Protei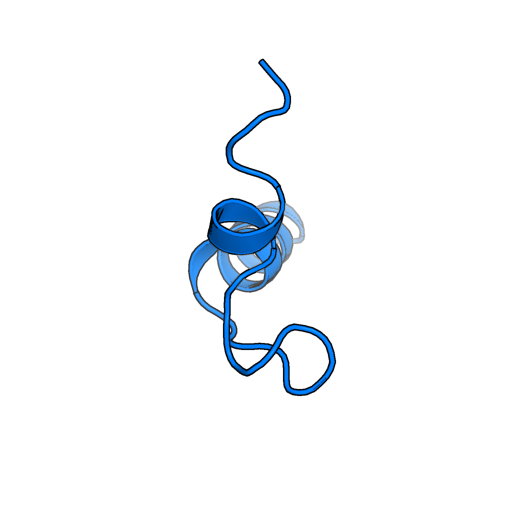n AF-A0A398BMF2-F1 (afdb_monomer_lite)

Radius of gyration: 9.74 Å; chains: 1; bounding box: 21×17×25 Å

Secondary structure (DSSP, 8-state):
-HHHHHHHHHHT---GGGTT--HHHHTTT--

pLDDT: mean 93.35, std 10.33, range [57.12, 97.94]

InterPro domains:
  IPR001584 Integrase, catalytic core [PF13683] (2-23)
  IPR012337 Ribonuclease H-like superfamily [SSF53098] (2-28)

Foldseek 3Di:
DVVVVVCCQQQPAQDVVQVRDHVCVSPVPDD

Sequence (31 aa):
AIGDWISFYNNRRPHQALDMKTPAEAFALAA

Organism: NCBI:txid2306023

Structure (mmCIF, N/CA/C/O backbone):
data_AF-A0A398BMF2-F1
#
_entry.id   AF-A0A398BMF2-F1
#
loop_
_atom_site.group_PDB
_atom_site.id
_atom_site.type_symbol
_atom_site.label_atom_id
_atom_site.label_alt_id
_atom_site.label_comp_id
_atom_site.label_asym_id
_atom_site.label_entity_id
_atom_site.label_seq_id
_atom_site.pdbx_PDB_ins_code
_atom_site.Cartn_x
_atom_site.Cartn_y
_atom_site.Cartn_z
_atom_site.occupancy
_atom_site.B_iso_or_equiv
_atom_site.auth_seq_id
_atom_site.auth_comp_id
_atom_site.auth_asym_id
_atom_site.auth_atom_id
_atom_site.pdbx_PDB_model_num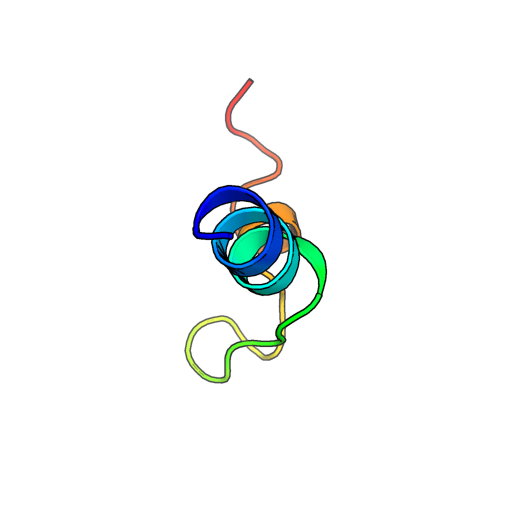
ATOM 1 N N . ALA A 1 1 ? 11.906 -3.947 -11.788 1.00 92.50 1 ALA A N 1
ATOM 2 C CA . ALA A 1 1 ? 12.367 -2.544 -11.634 1.00 92.50 1 ALA A CA 1
ATOM 3 C C . ALA A 1 1 ? 11.888 -1.984 -10.286 1.00 92.50 1 ALA A C 1
ATOM 5 O O . ALA A 1 1 ? 11.249 -2.716 -9.542 1.00 92.50 1 ALA A O 1
ATOM 6 N N . ILE A 1 2 ? 12.180 -0.721 -9.936 1.00 96.81 2 ILE A N 1
ATOM 7 C CA . ILE A 1 2 ? 11.768 -0.139 -8.637 1.00 96.81 2 ILE A CA 1
ATOM 8 C C . ILE A 1 2 ? 10.242 -0.144 -8.434 1.00 96.81 2 ILE A C 1
ATOM 10 O O . ILE A 1 2 ? 9.777 -0.353 -7.318 1.00 96.81 2 ILE A O 1
ATOM 14 N N . GLY A 1 3 ? 9.467 -0.006 -9.516 1.00 97.69 3 GLY A N 1
ATOM 15 C CA . GLY A 1 3 ? 8.003 -0.080 -9.473 1.00 97.69 3 GLY A CA 1
ATOM 16 C C . GLY A 1 3 ? 7.492 -1.412 -8.919 1.00 97.69 3 GLY A C 1
ATOM 17 O O . GLY A 1 3 ? 6.693 -1.415 -7.989 1.00 97.69 3 GLY A O 1
ATOM 18 N N . ASP A 1 4 ? 8.031 -2.535 -9.404 1.00 97.81 4 ASP A N 1
ATOM 19 C CA . ASP A 1 4 ? 7.632 -3.874 -8.939 1.00 97.81 4 ASP A CA 1
ATOM 20 C C . ASP A 1 4 ? 7.907 -4.063 -7.443 1.00 97.81 4 ASP A C 1
ATOM 22 O O . ASP A 1 4 ? 7.106 -4.659 -6.721 1.00 97.81 4 ASP A O 1
ATOM 26 N N . TRP A 1 5 ? 9.028 -3.515 -6.964 1.00 97.69 5 TRP A N 1
ATOM 27 C CA . TRP A 1 5 ? 9.387 -3.572 -5.551 1.00 97.69 5 TRP A CA 1
ATOM 28 C C . TRP A 1 5 ? 8.436 -2.745 -4.679 1.00 97.69 5 TRP A C 1
ATOM 30 O O . TRP A 1 5 ? 7.985 -3.230 -3.643 1.00 97.69 5 TRP A O 1
ATOM 40 N N . ILE A 1 6 ? 8.072 -1.535 -5.117 1.00 97.56 6 ILE A N 1
ATOM 41 C CA . ILE A 1 6 ? 7.097 -0.683 -4.417 1.00 97.56 6 ILE A CA 1
ATOM 42 C C . ILE A 1 6 ? 5.730 -1.374 -4.361 1.00 97.56 6 ILE A C 1
ATOM 44 O O . ILE A 1 6 ? 5.110 -1.432 -3.297 1.00 97.56 6 ILE A O 1
ATOM 48 N N . SER A 1 7 ? 5.271 -1.948 -5.478 1.00 97.81 7 SER A N 1
ATOM 49 C CA . SER A 1 7 ? 4.005 -2.683 -5.527 1.00 97.81 7 SER A CA 1
ATOM 50 C C . SER A 1 7 ? 4.005 -3.881 -4.579 1.00 97.81 7 SER A C 1
ATOM 52 O O . SER A 1 7 ? 3.025 -4.084 -3.861 1.00 97.81 7 SER A O 1
ATOM 54 N N . PHE A 1 8 ? 5.098 -4.648 -4.534 1.00 97.69 8 PHE A N 1
ATOM 55 C CA . PHE A 1 8 ? 5.259 -5.761 -3.599 1.00 97.69 8 PHE A CA 1
ATOM 56 C C . PHE A 1 8 ? 5.252 -5.296 -2.134 1.00 97.69 8 PHE A C 1
ATOM 58 O O . PHE A 1 8 ? 4.498 -5.839 -1.326 1.00 97.69 8 PHE A O 1
ATOM 65 N N . TYR A 1 9 ? 6.048 -4.280 -1.791 1.00 97.62 9 TYR A N 1
ATOM 66 C CA . TYR A 1 9 ? 6.171 -3.775 -0.423 1.00 97.62 9 TYR A CA 1
ATOM 67 C C . TYR A 1 9 ? 4.832 -3.262 0.117 1.00 97.62 9 TYR A C 1
ATOM 69 O O . TYR A 1 9 ? 4.422 -3.642 1.210 1.00 97.62 9 TYR A O 1
ATOM 77 N N . ASN A 1 10 ? 4.122 -2.453 -0.672 1.00 96.94 10 ASN A N 1
ATOM 78 C CA . ASN A 1 10 ? 2.891 -1.813 -0.217 1.00 96.94 10 ASN A CA 1
ATOM 79 C C . ASN A 1 10 ? 1.687 -2.761 -0.156 1.00 96.94 10 ASN A C 1
ATOM 81 O O . ASN A 1 10 ? 0.803 -2.529 0.662 1.00 96.94 10 ASN A O 1
ATOM 85 N N . ASN A 1 11 ? 1.643 -3.806 -0.994 1.00 97.25 11 ASN A N 1
ATOM 86 C CA . ASN A 1 11 ? 0.425 -4.612 -1.176 1.00 97.25 11 ASN A CA 1
ATOM 87 C C . ASN A 1 11 ? 0.574 -6.103 -0.857 1.00 97.25 11 ASN A C 1
ATOM 89 O O . ASN A 1 11 ? -0.422 -6.816 -0.857 1.00 97.25 11 ASN A O 1
ATOM 93 N N . ARG A 1 12 ? 1.794 -6.622 -0.675 1.00 97.31 12 ARG A N 1
ATOM 94 C CA . ARG A 1 12 ? 2.017 -8.073 -0.509 1.00 97.31 12 ARG A CA 1
ATOM 95 C C . ARG A 1 12 ? 2.915 -8.429 0.662 1.00 97.31 12 ARG A C 1
ATOM 97 O O . ARG A 1 12 ? 2.843 -9.551 1.150 1.00 97.31 12 ARG A O 1
ATOM 104 N N . ARG A 1 13 ? 3.782 -7.516 1.098 1.00 97.56 13 ARG A N 1
ATOM 105 C CA . ARG A 1 13 ? 4.688 -7.766 2.216 1.00 97.56 13 ARG A CA 1
ATOM 106 C C . ARG A 1 13 ? 3.964 -7.489 3.542 1.00 97.56 13 ARG A C 1
ATOM 108 O O . ARG A 1 13 ? 3.629 -6.333 3.795 1.00 97.56 13 ARG A O 1
ATOM 115 N N . PRO A 1 14 ? 3.750 -8.494 4.406 1.00 96.75 14 PRO A N 1
ATOM 116 C CA . PRO A 1 14 ? 3.262 -8.254 5.757 1.00 96.75 14 PRO A CA 1
ATOM 117 C C . PRO A 1 14 ? 4.367 -7.620 6.609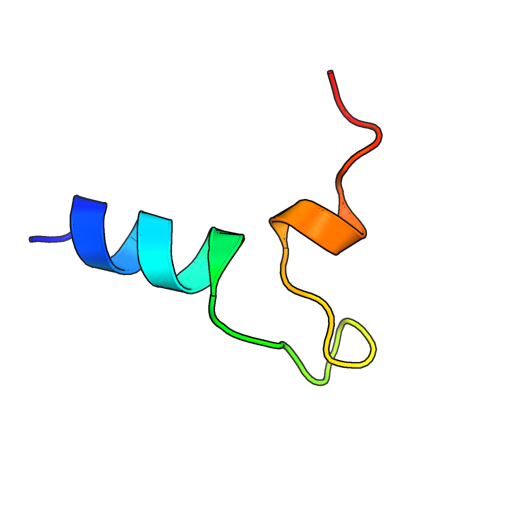 1.00 96.75 14 PRO A C 1
ATOM 119 O O . PRO A 1 14 ? 5.546 -7.970 6.484 1.00 96.75 14 PRO A O 1
ATOM 122 N N . HIS A 1 15 ? 3.997 -6.674 7.471 1.00 97.88 15 HIS A N 1
ATOM 123 C CA . HIS A 1 15 ? 4.944 -5.956 8.321 1.00 97.88 15 HIS A CA 1
ATOM 124 C C . HIS A 1 15 ? 4.647 -6.214 9.791 1.00 97.88 15 HIS A C 1
ATOM 126 O O . HIS A 1 15 ? 3.563 -5.915 10.276 1.00 97.88 15 HIS A O 1
ATOM 132 N N . GLN A 1 16 ? 5.645 -6.697 10.530 1.00 97.94 16 GLN A N 1
ATOM 133 C CA . GLN A 1 16 ? 5.514 -6.958 11.965 1.00 97.94 16 GLN A CA 1
ATOM 134 C C . GLN A 1 16 ? 5.132 -5.697 12.761 1.00 97.94 16 GLN A C 1
ATOM 136 O O . GLN A 1 16 ? 4.328 -5.773 13.681 1.00 97.94 16 GLN A O 1
ATOM 141 N N . ALA A 1 17 ? 5.642 -4.526 12.363 1.00 97.00 17 ALA A N 1
ATOM 142 C CA . ALA A 1 17 ? 5.278 -3.240 12.965 1.00 97.00 17 ALA A CA 1
ATOM 143 C C . ALA A 1 17 ? 3.808 -2.836 12.724 1.00 97.00 17 ALA A C 1
ATOM 145 O O . ALA A 1 17 ? 3.299 -1.958 13.410 1.00 97.00 17 ALA A O 1
ATOM 146 N N . LEU A 1 18 ? 3.141 -3.465 11.753 1.00 96.75 18 LEU A N 1
ATOM 147 C CA . LEU A 1 18 ? 1.743 -3.229 11.393 1.00 96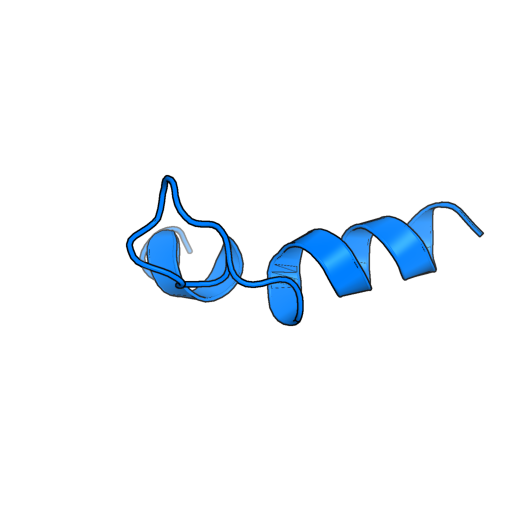.75 18 LEU A CA 1
ATOM 148 C C . LEU A 1 18 ? 0.852 -4.419 11.771 1.00 96.75 18 LEU A C 1
ATOM 150 O O . LEU A 1 18 ? -0.168 -4.640 11.125 1.00 96.75 18 LEU A O 1
ATOM 154 N N . ASP A 1 19 ? 1.239 -5.211 12.777 1.00 97.06 19 ASP A N 1
ATOM 155 C CA . ASP A 1 19 ? 0.490 -6.412 13.178 1.00 97.06 19 ASP A CA 1
ATOM 156 C C . ASP A 1 19 ? 0.265 -7.371 11.991 1.00 97.06 19 ASP A C 1
ATOM 158 O O . ASP A 1 19 ? -0.833 -7.843 11.713 1.00 97.06 19 ASP A O 1
ATOM 162 N N . MET A 1 20 ? 1.329 -7.577 11.209 1.00 97.50 20 MET A N 1
ATOM 163 C CA . MET A 1 20 ? 1.352 -8.391 9.988 1.00 97.50 20 MET A CA 1
ATOM 164 C C . MET A 1 20 ? 0.480 -7.889 8.832 1.00 97.50 20 MET A C 1
ATOM 166 O O . MET A 1 20 ? 0.432 -8.543 7.792 1.00 97.50 20 MET A O 1
ATOM 170 N N . LYS A 1 21 ? -0.116 -6.699 8.934 1.00 97.44 21 LYS A N 1
ATOM 171 C CA . LYS A 1 21 ? -0.781 -6.044 7.804 1.00 97.44 21 LYS A CA 1
ATOM 172 C C . LYS A 1 21 ? 0.233 -5.515 6.794 1.00 97.44 21 LYS A C 1
ATOM 174 O O . LYS A 1 21 ? 1.394 -5.214 7.103 1.00 97.44 21 LYS A O 1
ATOM 179 N N . THR A 1 22 ? -0.221 -5.388 5.561 1.00 97.75 22 THR A N 1
ATOM 180 C CA . THR A 1 22 ? 0.442 -4.606 4.522 1.00 97.75 22 THR A CA 1
ATOM 181 C C . THR A 1 22 ? 0.236 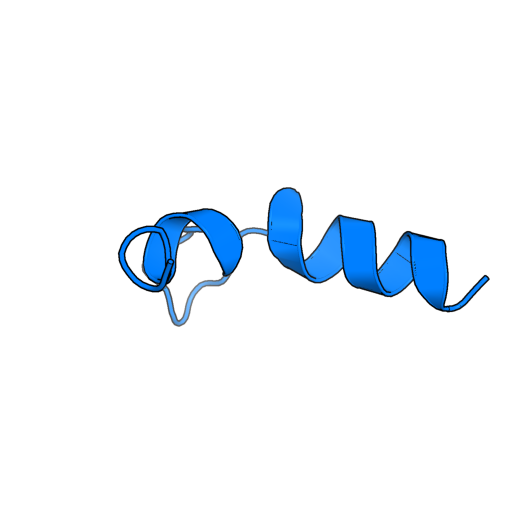-3.106 4.778 1.00 97.75 22 THR A C 1
ATOM 183 O O . THR A 1 22 ? -0.724 -2.713 5.449 1.00 97.75 22 THR A O 1
ATOM 186 N N . PRO A 1 23 ? 1.104 -2.231 4.241 1.00 97.06 23 PRO A N 1
ATOM 187 C CA . PRO A 1 23 ? 0.892 -0.790 4.317 1.00 97.06 23 PRO A CA 1
ATOM 188 C C . PRO A 1 23 ? -0.461 -0.368 3.726 1.00 97.06 23 PRO A C 1
ATOM 190 O O . PRO A 1 23 ? -1.144 0.461 4.320 1.00 97.06 23 PRO A O 1
ATOM 193 N N . ALA A 1 24 ? -0.884 -0.975 2.611 1.00 96.50 24 ALA A N 1
ATOM 194 C CA . ALA A 1 24 ? -2.187 -0.698 2.009 1.00 96.50 24 ALA A CA 1
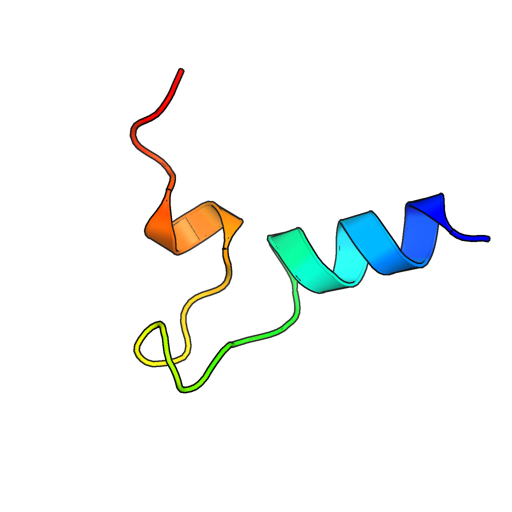ATOM 195 C C . ALA A 1 24 ? -3.357 -1.014 2.959 1.00 96.50 24 ALA A C 1
ATOM 197 O O . ALA A 1 24 ? -4.275 -0.210 3.079 1.00 96.50 24 ALA A O 1
ATOM 198 N N . GLU A 1 25 ? -3.313 -2.137 3.680 1.00 95.88 25 GLU A N 1
ATOM 199 C CA . GLU A 1 25 ? -4.344 -2.499 4.664 1.00 95.88 25 GLU A CA 1
ATOM 200 C C . GLU A 1 25 ? -4.331 -1.583 5.895 1.00 95.88 25 GLU A C 1
ATOM 202 O O . GLU A 1 25 ? -5.388 -1.223 6.409 1.00 95.88 25 GLU A O 1
ATOM 207 N N . ALA A 1 26 ? -3.148 -1.189 6.374 1.00 95.75 26 ALA A N 1
ATOM 208 C CA . ALA A 1 26 ? -3.015 -0.324 7.546 1.00 95.75 26 ALA A CA 1
ATOM 209 C C . ALA A 1 26 ? -3.498 1.116 7.288 1.00 95.75 26 ALA A C 1
ATOM 211 O O . ALA A 1 26 ? -4.012 1.759 8.203 1.00 95.75 26 ALA A O 1
ATOM 212 N N . PHE A 1 27 ? -3.357 1.611 6.053 1.00 92.56 27 PHE A N 1
ATOM 213 C CA . PHE A 1 27 ? -3.686 2.986 5.657 1.00 92.56 27 PHE A CA 1
ATOM 214 C C . PHE A 1 27 ? -4.877 3.084 4.688 1.00 92.56 27 PHE A C 1
ATOM 216 O O . PHE A 1 27 ? -5.043 4.105 4.024 1.00 92.56 27 PHE A O 1
ATOM 223 N N . ALA A 1 28 ? -5.745 2.068 4.635 1.00 89.25 28 ALA A N 1
ATOM 224 C CA . ALA A 1 28 ? -6.907 2.002 3.737 1.00 89.25 28 ALA A CA 1
ATOM 225 C C . ALA A 1 28 ? -7.960 3.128 3.926 1.00 89.25 28 ALA A C 1
ATOM 227 O O . ALA A 1 28 ? -8.954 3.166 3.208 1.00 89.25 28 ALA A O 1
ATOM 228 N N . LEU A 1 29 ? -7.752 4.053 4.870 1.00 71.31 29 LEU A N 1
ATOM 229 C CA . LEU A 1 29 ? -8.637 5.177 5.205 1.00 71.31 29 LEU A CA 1
ATOM 230 C C . LEU A 1 29 ? -8.121 6.553 4.738 1.00 71.31 29 LEU A C 1
ATOM 232 O O . LEU A 1 29 ? -8.578 7.575 5.241 1.00 71.31 29 LEU A O 1
ATOM 236 N N . ALA A 1 30 ? -7.186 6.608 3.790 1.00 60.12 30 ALA A N 1
ATOM 237 C CA . ALA A 1 30 ? -6.623 7.866 3.290 1.00 60.12 30 ALA A CA 1
ATOM 238 C C . ALA A 1 30 ? -6.861 8.067 1.781 1.00 60.12 30 ALA A C 1
ATOM 240 O O . ALA A 1 30 ? -5.904 8.203 1.018 1.00 60.12 30 ALA A O 1
ATOM 241 N N . ALA A 1 31 ? -8.131 8.060 1.362 1.00 57.12 31 ALA A N 1
ATOM 242 C CA . ALA A 1 31 ? -8.553 8.574 0.056 1.00 57.12 31 ALA A CA 1
ATOM 243 C C . ALA A 1 31 ? -9.253 9.925 0.233 1.00 57.12 31 ALA A C 1
ATOM 245 O O . ALA A 1 31 ? -10.111 10.013 1.141 1.00 57.12 31 ALA A O 1
#